Protein AF-A0A090WG73-F1 (afdb_monomer_lite)

Sequence (107 aa):
MEYAVQLFKNEKCTFYVLNTYEPVALYTSTTYGNDPGLDLEIGELFKKKSKKQVQKVIDEVSSKYEDEHHHYKGISTFNMLSIEVNQLVKDYDIELIIMGDKWSYWS

Radius of gyration: 16.88 Å; chains: 1; bounding box: 37×37×47 Å

Structure (mmCIF, N/CA/C/O backbone):
data_AF-A0A090WG73-F1
#
_entry.id   AF-A0A090WG73-F1
#
loop_
_atom_site.group_PDB
_atom_site.id
_atom_site.type_symbol
_atom_site.label_atom_id
_atom_site.label_alt_id
_atom_site.label_comp_id
_atom_site.label_asym_id
_atom_site.label_entity_id
_atom_site.label_seq_id
_atom_site.pdbx_PDB_ins_code
_atom_site.Cartn_x
_atom_site.Cartn_y
_atom_site.Cartn_z
_atom_site.occupancy
_atom_site.B_iso_or_equiv
_atom_site.auth_seq_id
_atom_site.auth_comp_id
_atom_site.auth_asym_id
_atom_site.auth_atom_id
_atom_site.pdbx_PDB_model_num
ATOM 1 N N . MET A 1 1 ? -9.053 7.236 -0.363 1.00 83.94 1 MET A N 1
ATOM 2 C CA . MET A 1 1 ? -8.661 6.275 0.688 1.00 83.94 1 MET A CA 1
ATOM 3 C C . MET A 1 1 ? -9.317 6.584 2.026 1.00 83.94 1 MET A C 1
ATOM 5 O O . MET A 1 1 ? -9.878 5.668 2.601 1.00 83.94 1 MET A O 1
ATOM 9 N N . GLU A 1 2 ? -9.351 7.843 2.479 1.00 90.31 2 GLU A N 1
ATOM 10 C CA . GLU A 1 2 ? -10.028 8.218 3.740 1.00 90.31 2 GLU A CA 1
ATOM 11 C C . GLU A 1 2 ? -11.468 7.692 3.861 1.00 90.31 2 GLU A C 1
ATOM 13 O O . GLU A 1 2 ? -11.851 7.195 4.913 1.00 90.31 2 GLU A O 1
ATOM 18 N N . TYR A 1 3 ? -12.245 7.750 2.772 1.00 89.94 3 TYR A N 1
ATOM 19 C CA . TYR A 1 3 ? -13.598 7.187 2.726 1.00 89.94 3 TYR A CA 1
ATOM 20 C C . TYR A 1 3 ? -13.629 5.692 3.078 1.00 89.94 3 TYR A C 1
ATOM 22 O O . TYR A 1 3 ? -14.430 5.276 3.905 1.00 89.94 3 TYR A O 1
ATOM 30 N N . ALA A 1 4 ? -12.730 4.901 2.484 1.00 89.94 4 ALA A N 1
ATOM 31 C CA . ALA A 1 4 ? -12.647 3.462 2.711 1.00 89.94 4 ALA A CA 1
ATOM 32 C C . ALA A 1 4 ? -12.310 3.146 4.173 1.00 89.94 4 ALA A C 1
ATOM 34 O O . ALA A 1 4 ? -12.980 2.343 4.807 1.00 89.94 4 ALA A O 1
ATOM 35 N N . VAL A 1 5 ? -11.311 3.834 4.727 1.00 91.38 5 VAL A N 1
ATOM 36 C CA . VAL A 1 5 ? -10.885 3.637 6.118 1.00 91.38 5 VAL A CA 1
ATOM 37 C C . VAL A 1 5 ? -12.005 3.974 7.098 1.00 91.38 5 VAL A C 1
ATOM 39 O O . VAL A 1 5 ? -12.275 3.208 8.014 1.00 91.38 5 VAL A O 1
ATOM 42 N N . GLN A 1 6 ? -12.733 5.068 6.873 1.00 90.44 6 GLN A N 1
ATOM 43 C CA . GLN A 1 6 ? -13.872 5.415 7.726 1.00 90.44 6 GLN A CA 1
ATOM 44 C C . GLN A 1 6 ? -15.051 4.449 7.583 1.00 90.44 6 GLN A C 1
ATOM 46 O O . GLN A 1 6 ? -15.738 4.188 8.572 1.00 90.44 6 GLN A O 1
ATOM 51 N N . LEU A 1 7 ? -15.289 3.927 6.375 1.00 91.44 7 LEU A N 1
ATOM 52 C CA . LEU A 1 7 ? -16.349 2.954 6.117 1.00 91.44 7 LEU A CA 1
ATOM 53 C C . LEU A 1 7 ? -16.122 1.658 6.911 1.00 91.44 7 LEU A C 1
ATOM 55 O O . LEU A 1 7 ? -17.078 1.111 7.450 1.00 91.44 7 LEU A O 1
ATOM 59 N N . PHE A 1 8 ? -14.863 1.235 7.051 1.00 91.00 8 PHE A N 1
ATOM 60 C CA . PHE A 1 8 ? -14.465 -0.012 7.714 1.00 91.00 8 PHE A CA 1
ATOM 61 C C . PHE A 1 8 ? -13.819 0.181 9.097 1.00 91.00 8 PHE A C 1
ATOM 63 O O . PHE A 1 8 ? -13.165 -0.724 9.601 1.00 91.00 8 PHE A O 1
ATOM 70 N N . LYS A 1 9 ? -14.005 1.332 9.751 1.00 88.19 9 LYS A N 1
ATOM 71 C CA . LYS A 1 9 ? -13.355 1.736 11.025 1.00 88.19 9 LYS A CA 1
ATOM 72 C C . LYS A 1 9 ? -13.474 0.792 12.238 1.00 88.19 9 LYS A C 1
ATOM 74 O O . LYS A 1 9 ? -12.971 1.111 13.301 1.00 88.19 9 LYS A O 1
ATOM 79 N N . ASN A 1 10 ? -14.264 -0.272 12.145 1.00 87.44 10 ASN A N 1
ATOM 80 C CA . ASN A 1 10 ? -14.472 -1.249 13.219 1.00 87.44 10 ASN A CA 1
ATOM 81 C C . ASN A 1 10 ? -14.285 -2.688 12.706 1.00 87.44 10 ASN A C 1
ATOM 83 O O . ASN A 1 10 ? -14.669 -3.645 13.378 1.00 87.44 10 ASN A O 1
ATOM 87 N N . GLU A 1 11 ? -13.756 -2.844 11.494 1.00 90.88 11 GLU A N 1
ATOM 88 C CA . GLU A 1 11 ? -13.571 -4.125 10.828 1.00 90.88 11 GLU A CA 1
ATOM 89 C C . GLU A 1 11 ? -12.084 -4.382 10.599 1.00 90.88 11 GLU A C 1
ATOM 91 O O . GLU A 1 11 ? -11.304 -3.470 10.319 1.00 90.88 11 GLU A O 1
ATOM 96 N N . LYS A 1 12 ? -11.678 -5.649 10.733 1.00 92.38 12 LYS A N 1
ATOM 97 C CA . LYS A 1 12 ? -10.307 -6.064 10.434 1.00 92.38 12 LYS A CA 1
ATOM 98 C C . LYS A 1 12 ? -10.111 -6.060 8.929 1.00 92.38 12 LYS A C 1
ATOM 100 O O . LYS A 1 12 ? -10.629 -6.937 8.244 1.00 92.38 12 LYS A O 1
ATOM 105 N N . CYS A 1 13 ? -9.334 -5.105 8.433 1.00 92.00 13 CYS A N 1
ATOM 106 C CA . CYS A 1 13 ? -9.175 -4.886 7.003 1.00 92.00 13 CYS A CA 1
ATOM 107 C C . CYS A 1 13 ? -7.707 -4.696 6.631 1.00 92.00 13 CYS A C 1
ATOM 109 O O . CYS A 1 13 ? -6.958 -3.972 7.287 1.00 92.00 13 CYS A O 1
ATOM 111 N N . THR A 1 14 ? -7.301 -5.322 5.526 1.00 94.31 14 THR A N 1
ATOM 112 C CA . THR A 1 14 ? -6.020 -5.021 4.880 1.00 94.31 14 THR A CA 1
ATOM 113 C C . THR A 1 14 ? -6.278 -4.201 3.624 1.00 94.31 14 THR A C 1
ATOM 115 O O . THR A 1 14 ? -6.811 -4.705 2.641 1.00 94.31 14 THR A O 1
ATOM 118 N N . PHE A 1 15 ? -5.873 -2.937 3.641 1.00 94.06 15 PHE A N 1
ATOM 119 C CA . PHE A 1 15 ? -5.966 -2.043 2.498 1.00 94.06 15 PHE A CA 1
ATOM 120 C C . PHE A 1 15 ? -4.730 -2.181 1.611 1.00 94.06 15 PHE A C 1
ATOM 122 O O . PHE A 1 15 ? -3.613 -1.821 1.997 1.00 94.06 15 PHE A O 1
ATOM 129 N N . TYR A 1 16 ? -4.947 -2.661 0.391 1.00 94.31 16 TYR A N 1
ATOM 130 C CA . TYR A 1 16 ? -3.933 -2.698 -0.653 1.00 94.31 16 TYR A CA 1
ATOM 131 C C . TYR A 1 16 ? -4.010 -1.419 -1.491 1.00 94.31 16 TYR A C 1
ATOM 133 O O . TYR A 1 16 ? -5.005 -1.155 -2.164 1.00 94.31 16 TYR A O 1
ATOM 141 N N . VAL A 1 17 ? -2.956 -0.606 -1.444 1.00 93.44 17 VAL A N 1
ATOM 142 C CA . VAL A 1 17 ? -2.850 0.641 -2.208 1.00 93.44 17 VAL A CA 1
ATOM 143 C C . VAL A 1 17 ? -2.029 0.373 -3.458 1.00 93.44 17 VAL A C 1
ATOM 145 O O . VAL A 1 17 ? -0.806 0.253 -3.391 1.00 93.44 17 VAL A O 1
ATOM 148 N N . LEU A 1 18 ? -2.709 0.274 -4.597 1.00 91.38 18 LEU A N 1
ATOM 149 C CA . LEU A 1 18 ? -2.092 0.013 -5.893 1.00 91.38 18 LEU A CA 1
ATOM 150 C C . LEU A 1 18 ? -1.819 1.311 -6.658 1.00 91.38 18 LEU A C 1
ATOM 152 O O . LEU A 1 18 ? -2.704 2.150 -6.807 1.00 91.38 18 LEU A O 1
ATOM 156 N N . ASN A 1 19 ? -0.619 1.422 -7.226 1.00 90.31 19 ASN A N 1
ATOM 157 C CA . ASN A 1 19 ? -0.326 2.360 -8.304 1.00 90.31 19 ASN A CA 1
ATOM 158 C C . ASN A 1 19 ? 0.369 1.640 -9.465 1.00 90.31 19 ASN A C 1
ATOM 160 O O . ASN A 1 19 ? 1.464 1.099 -9.302 1.00 90.31 19 ASN A O 1
ATOM 164 N N . THR A 1 20 ? -0.249 1.670 -10.642 1.00 85.31 20 THR A N 1
ATOM 165 C CA . THR A 1 20 ? 0.356 1.185 -11.884 1.00 85.31 20 THR A CA 1
ATOM 166 C C . THR A 1 20 ? 1.001 2.341 -12.635 1.00 85.31 20 THR A C 1
ATOM 168 O O . THR A 1 20 ? 0.386 3.397 -12.782 1.00 85.31 20 THR A O 1
ATOM 171 N N . TYR A 1 21 ? 2.227 2.165 -13.121 1.00 78.62 21 TYR A N 1
ATOM 172 C CA . TYR A 1 21 ? 2.905 3.168 -13.939 1.00 78.62 21 TYR A CA 1
ATOM 173 C C . TYR A 1 21 ? 3.332 2.576 -15.280 1.00 78.62 21 TYR A C 1
ATOM 175 O O . TYR A 1 21 ? 4.007 1.554 -15.354 1.00 78.62 21 TYR A O 1
ATOM 183 N N . GLU A 1 22 ? 2.965 3.278 -16.343 1.00 68.62 22 GLU A N 1
ATOM 184 C CA . GLU A 1 22 ? 3.405 3.018 -17.704 1.00 68.62 22 GLU A CA 1
ATOM 185 C C . GLU A 1 22 ? 4.353 4.164 -18.099 1.00 68.62 22 GLU A C 1
ATOM 187 O O . GLU A 1 22 ? 3.906 5.303 -18.259 1.00 68.62 22 GLU A O 1
ATOM 192 N N . PRO A 1 23 ? 5.677 3.952 -18.168 1.00 59.59 23 PRO A N 1
ATOM 193 C CA . PRO A 1 23 ? 6.604 4.983 -18.597 1.00 59.59 23 PRO A CA 1
ATOM 194 C C . PRO A 1 23 ? 6.408 5.223 -20.088 1.00 59.59 23 PRO A C 1
ATOM 196 O O . PRO A 1 23 ? 6.925 4.509 -20.945 1.00 59.59 23 PRO A O 1
ATOM 199 N N . VAL A 1 24 ? 5.688 6.306 -20.372 1.00 54.19 24 VAL A N 1
ATOM 200 C CA . VAL A 1 24 ? 5.364 6.742 -21.731 1.00 54.19 24 VAL A CA 1
ATOM 201 C C . VAL A 1 24 ? 6.600 6.976 -22.611 1.00 54.19 24 VAL A C 1
ATOM 203 O O . VAL A 1 24 ? 6.533 6.895 -23.834 1.00 54.19 24 VAL A O 1
ATOM 206 N N . ALA A 1 25 ? 7.755 7.191 -21.981 1.00 51.28 25 ALA A N 1
ATOM 207 C CA . ALA A 1 25 ? 9.023 7.458 -22.643 1.00 51.28 25 ALA A CA 1
ATOM 208 C C . ALA A 1 25 ? 9.580 6.280 -23.465 1.00 51.28 25 ALA A C 1
ATOM 210 O O . ALA A 1 25 ? 10.308 6.525 -24.420 1.00 51.28 25 ALA A O 1
ATOM 211 N N . LEU A 1 26 ? 9.220 5.025 -23.159 1.00 50.72 26 LEU A N 1
ATOM 212 C CA . LEU A 1 26 ? 9.754 3.862 -23.889 1.00 50.72 26 LEU A CA 1
ATOM 213 C C . LEU A 1 26 ? 9.148 3.697 -25.292 1.00 50.72 26 LEU A C 1
ATOM 215 O O . LEU A 1 26 ? 9.723 3.018 -26.138 1.00 50.72 26 LEU A O 1
ATOM 219 N N . TYR A 1 27 ? 7.991 4.306 -25.564 1.00 51.16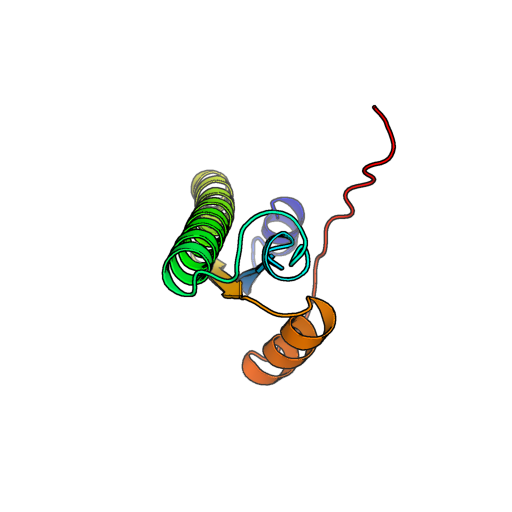 27 TYR A N 1
ATOM 220 C CA . TYR A 1 27 ? 7.329 4.198 -26.871 1.00 51.16 27 TYR A CA 1
ATOM 221 C C . TYR A 1 27 ? 7.722 5.339 -27.814 1.00 51.16 27 TYR A C 1
ATOM 223 O O . TYR A 1 27 ? 7.558 5.220 -29.029 1.00 51.16 27 TYR A O 1
ATOM 231 N N . THR A 1 28 ? 8.272 6.438 -27.286 1.00 48.75 28 THR A N 1
ATOM 232 C CA . THR A 1 28 ? 8.780 7.561 -28.083 1.00 48.75 28 THR A CA 1
ATOM 233 C C . THR A 1 28 ? 10.204 7.275 -28.552 1.00 48.75 28 THR A C 1
ATOM 235 O O . THR A 1 28 ? 11.149 7.981 -28.216 1.00 48.75 28 THR A O 1
ATOM 238 N N . SER A 1 29 ? 10.348 6.238 -29.370 1.00 48.62 29 SER A N 1
ATOM 239 C CA . SER A 1 29 ? 11.578 5.831 -30.070 1.00 48.62 29 SER A CA 1
ATOM 240 C C . SER A 1 29 ? 12.081 6.851 -31.111 1.00 48.62 29 SER A C 1
ATOM 242 O O . SER A 1 29 ? 12.885 6.520 -31.978 1.00 48.62 29 SER A O 1
ATOM 244 N N . THR A 1 30 ? 11.612 8.101 -31.076 1.00 49.88 30 THR A N 1
ATOM 245 C CA . THR A 1 30 ? 11.758 9.038 -32.198 1.00 49.88 30 THR A CA 1
ATOM 246 C C . THR A 1 30 ? 12.677 10.230 -31.946 1.00 49.88 30 THR A C 1
ATOM 248 O O . THR A 1 30 ? 12.798 11.055 -32.847 1.00 49.88 30 THR A O 1
ATOM 251 N N . THR A 1 31 ? 13.350 10.358 -30.794 1.00 51.78 31 THR A N 1
ATOM 252 C CA . THR A 1 31 ? 14.179 11.568 -30.567 1.00 51.78 31 THR A CA 1
ATOM 253 C C . THR A 1 31 ? 15.517 11.361 -29.869 1.00 51.78 31 THR A C 1
ATOM 255 O O . THR A 1 31 ? 16.438 12.134 -30.117 1.00 51.78 31 THR A O 1
ATOM 258 N N . TYR A 1 32 ? 15.678 10.317 -29.062 1.00 51.09 32 TYR A N 1
ATOM 259 C CA . TYR A 1 32 ? 16.965 9.951 -28.475 1.00 51.09 32 TYR A CA 1
ATOM 260 C C . TYR A 1 32 ? 17.180 8.475 -28.774 1.00 51.09 32 TYR A C 1
ATOM 262 O O . TYR A 1 32 ? 16.297 7.667 -28.505 1.00 51.09 32 TYR A O 1
ATOM 270 N N . GLY A 1 33 ? 18.286 8.149 -29.445 1.00 52.53 33 GLY A N 1
ATOM 271 C CA . GLY A 1 33 ? 18.590 6.778 -29.848 1.00 52.53 33 GLY A CA 1
ATOM 272 C C . GLY A 1 33 ? 18.447 5.817 -28.670 1.00 52.53 33 GLY A C 1
ATOM 273 O O . GLY A 1 33 ? 18.739 6.205 -27.545 1.00 52.53 33 GLY A O 1
ATOM 274 N N . ASN A 1 34 ? 17.978 4.600 -28.954 1.00 59.19 34 ASN A N 1
ATOM 275 C CA . ASN A 1 34 ? 17.805 3.512 -27.992 1.00 59.19 34 ASN A CA 1
ATOM 276 C C . ASN A 1 34 ? 19.081 3.329 -27.149 1.00 59.19 34 ASN A C 1
ATOM 278 O O . ASN A 1 34 ? 19.989 2.604 -27.561 1.00 59.19 34 ASN A O 1
ATOM 282 N N . ASP A 1 35 ? 19.159 3.999 -26.000 1.00 66.69 35 ASP A N 1
ATOM 283 C CA . ASP A 1 35 ? 20.174 3.788 -24.976 1.00 66.69 35 ASP A CA 1
ATOM 284 C C . ASP A 1 35 ? 19.519 2.963 -23.863 1.00 66.69 35 ASP A C 1
ATOM 286 O O . ASP A 1 35 ? 18.764 3.506 -23.048 1.00 66.69 35 ASP A O 1
ATOM 290 N N . PRO A 1 36 ? 19.806 1.651 -23.803 1.00 66.31 36 PRO A N 1
ATOM 291 C CA . PRO A 1 36 ? 19.241 0.773 -22.789 1.00 66.31 36 PRO A CA 1
ATOM 292 C C . PRO A 1 36 ? 19.543 1.239 -21.358 1.00 66.31 36 PRO A C 1
ATOM 294 O O . PRO A 1 36 ? 18.786 0.923 -20.444 1.00 66.31 36 PRO A O 1
ATOM 297 N N . GLY A 1 37 ? 20.642 1.971 -21.137 1.00 71.38 37 GLY A N 1
ATOM 298 C CA . GLY A 1 37 ? 21.000 2.510 -19.827 1.00 71.38 37 GLY A CA 1
ATOM 299 C C . GLY A 1 37 ? 20.060 3.628 -19.377 1.00 71.38 37 GLY A C 1
ATOM 300 O O . GLY A 1 37 ? 19.604 3.621 -18.233 1.00 71.38 37 GLY A O 1
ATOM 301 N N . LEU A 1 38 ? 19.718 4.542 -20.289 1.00 71.75 38 LEU A N 1
ATOM 302 C CA . LEU A 1 38 ? 18.794 5.647 -20.023 1.00 71.75 38 LEU A CA 1
ATOM 303 C C . LEU A 1 38 ? 17.370 5.134 -19.762 1.00 71.75 38 LEU A C 1
ATOM 305 O O . LEU A 1 38 ? 16.703 5.583 -18.831 1.00 71.75 38 LEU A O 1
ATOM 309 N N . ASP A 1 39 ? 16.930 4.145 -20.538 1.00 69.19 39 ASP A N 1
ATOM 310 C CA . ASP A 1 39 ? 15.625 3.498 -20.382 1.00 69.19 39 ASP A CA 1
ATOM 311 C C . ASP A 1 39 ? 15.469 2.824 -19.007 1.00 69.19 39 ASP A C 1
ATOM 313 O O . ASP A 1 39 ? 14.433 2.961 -18.343 1.00 69.19 39 ASP A O 1
ATOM 317 N N . LEU A 1 40 ? 16.521 2.142 -18.540 1.00 75.75 40 LEU A N 1
ATOM 318 C CA . LEU A 1 40 ? 16.567 1.539 -17.205 1.00 75.75 40 LEU A CA 1
ATOM 319 C C . LEU A 1 40 ? 16.516 2.598 -16.095 1.00 75.75 40 LEU A C 1
ATOM 321 O O . LEU A 1 40 ? 15.772 2.435 -15.124 1.00 75.75 40 LEU A O 1
ATOM 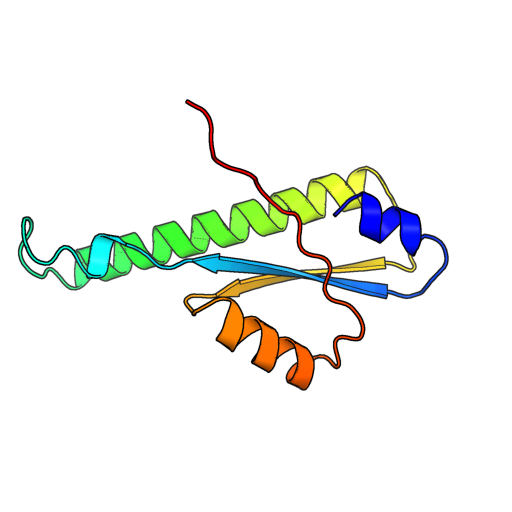325 N N . GLU A 1 41 ? 17.271 3.690 -16.234 1.00 79.12 41 GLU A N 1
ATOM 326 C CA . GLU A 1 41 ? 17.289 4.781 -15.254 1.00 79.12 41 GLU A CA 1
ATOM 327 C C . GLU A 1 41 ? 15.917 5.464 -15.141 1.00 79.12 41 GLU A C 1
ATOM 329 O O . GLU A 1 41 ? 15.405 5.679 -14.036 1.00 79.12 41 GLU A O 1
ATOM 334 N N . ILE A 1 42 ? 15.279 5.740 -16.281 1.00 79.06 42 ILE A N 1
ATOM 335 C CA . ILE A 1 42 ? 13.932 6.310 -16.343 1.00 79.06 42 ILE A CA 1
ATOM 336 C C . ILE A 1 42 ? 12.923 5.359 -15.682 1.00 79.06 42 ILE A C 1
ATOM 338 O O . ILE A 1 42 ? 12.116 5.794 -14.853 1.00 79.06 42 ILE A O 1
ATOM 342 N N . GLY A 1 43 ? 12.981 4.061 -15.990 1.00 79.06 43 GLY A N 1
ATOM 343 C CA . GLY A 1 43 ? 12.116 3.049 -15.381 1.00 79.06 43 GLY A CA 1
ATOM 344 C C . GLY A 1 43 ? 12.227 3.005 -13.851 1.00 79.06 43 GLY A C 1
ATOM 345 O O . GLY A 1 43 ? 11.210 3.030 -13.148 1.00 79.06 43 GLY A O 1
ATOM 346 N N . GLU A 1 44 ? 13.450 3.011 -13.315 1.00 83.12 44 GLU A N 1
ATOM 347 C CA . GLU A 1 44 ? 13.69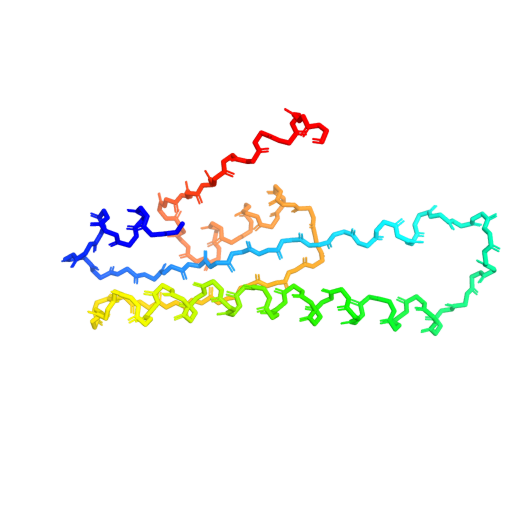3 3.037 -11.867 1.00 83.12 44 GLU A CA 1
ATOM 348 C C . GLU A 1 44 ? 13.238 4.355 -11.217 1.00 83.12 44 GLU A C 1
ATOM 350 O O . GLU A 1 44 ? 12.682 4.347 -10.111 1.00 83.12 44 GLU A O 1
ATOM 355 N N . LEU A 1 45 ? 13.373 5.491 -11.910 1.00 85.81 45 LEU A N 1
ATOM 356 C CA . LEU A 1 45 ? 12.855 6.776 -11.440 1.00 85.81 45 LEU A CA 1
ATOM 357 C C . LEU A 1 45 ? 11.327 6.751 -11.288 1.00 85.81 45 LEU A C 1
ATOM 359 O O . LEU A 1 45 ? 10.804 7.150 -10.239 1.00 85.81 45 LEU A O 1
ATOM 363 N N . PHE A 1 46 ? 10.601 6.260 -12.299 1.00 84.81 46 PHE A N 1
ATOM 364 C CA . PHE A 1 46 ? 9.140 6.140 -12.245 1.00 84.81 46 PHE A CA 1
ATOM 365 C C . PHE A 1 46 ? 8.689 5.185 -11.139 1.00 84.81 46 PHE A C 1
ATOM 367 O O . PHE A 1 46 ? 7.803 5.528 -10.352 1.00 84.81 46 PHE A O 1
ATOM 374 N N . LYS A 1 47 ? 9.360 4.041 -10.998 1.00 86.75 47 LYS A N 1
ATOM 375 C CA . LYS A 1 47 ? 9.126 3.079 -9.916 1.00 86.75 47 LYS A CA 1
ATOM 376 C C . LYS A 1 47 ? 9.318 3.700 -8.536 1.00 86.75 47 LYS A C 1
ATOM 378 O O . LYS A 1 47 ? 8.461 3.555 -7.663 1.00 86.75 47 LYS A O 1
ATOM 383 N N . LYS A 1 48 ? 10.414 4.435 -8.326 1.00 89.19 48 LYS A N 1
ATOM 384 C CA . LYS A 1 48 ? 10.696 5.126 -7.059 1.00 89.19 48 LYS A CA 1
ATOM 385 C C . LYS A 1 48 ? 9.648 6.195 -6.760 1.00 89.19 48 LYS A C 1
ATOM 387 O O . LYS A 1 48 ? 9.189 6.303 -5.622 1.00 89.19 48 LYS A O 1
ATOM 392 N N . LYS A 1 49 ? 9.240 6.961 -7.775 1.00 88.56 49 LYS A N 1
ATOM 393 C CA . LYS A 1 49 ? 8.183 7.972 -7.656 1.00 88.56 49 LYS A CA 1
ATOM 394 C C . LYS A 1 49 ? 6.844 7.333 -7.282 1.00 88.56 49 LYS A C 1
ATOM 396 O O . LYS A 1 49 ? 6.206 7.813 -6.350 1.00 88.56 49 LYS A O 1
ATOM 401 N N . SER A 1 50 ? 6.474 6.236 -7.943 1.00 89.50 50 SER A N 1
ATOM 402 C CA . SER A 1 50 ? 5.271 5.452 -7.644 1.00 89.50 50 SER A CA 1
ATOM 403 C C . SER A 1 50 ? 5.263 4.977 -6.193 1.00 89.50 50 SER A C 1
ATOM 405 O O . SER A 1 50 ? 4.346 5.302 -5.443 1.00 89.50 50 SER A O 1
ATOM 407 N N . LYS A 1 51 ? 6.331 4.295 -5.758 1.00 92.31 51 LYS A N 1
ATOM 408 C CA . LYS A 1 51 ? 6.450 3.803 -4.377 1.00 92.31 51 LYS A CA 1
ATOM 409 C C . LYS A 1 51 ? 6.336 4.928 -3.356 1.00 92.31 51 LYS A C 1
ATOM 411 O O . LYS A 1 51 ? 5.639 4.784 -2.359 1.00 92.31 51 LYS A O 1
ATOM 416 N N . LYS A 1 52 ? 6.980 6.069 -3.621 1.00 92.81 52 LYS A N 1
ATOM 417 C CA . LYS A 1 52 ? 6.909 7.241 -2.743 1.00 92.81 52 LYS A CA 1
ATOM 418 C C . LYS A 1 52 ? 5.490 7.808 -2.648 1.00 92.81 52 LYS A C 1
ATOM 420 O O . LYS A 1 52 ? 5.086 8.218 -1.568 1.00 92.81 52 LYS A O 1
ATOM 425 N N . GLN A 1 53 ? 4.746 7.854 -3.753 1.00 90.88 53 GLN A N 1
ATOM 426 C CA . GLN A 1 53 ? 3.359 8.331 -3.755 1.00 90.88 53 GLN A CA 1
ATOM 427 C C . GLN A 1 53 ? 2.435 7.384 -2.992 1.00 90.88 53 GLN A C 1
ATOM 429 O O . GLN A 1 53 ? 1.661 7.845 -2.161 1.00 90.88 53 GLN A O 1
ATOM 434 N N . VAL A 1 54 ? 2.562 6.077 -3.226 1.00 93.00 54 VAL A N 1
ATOM 435 C CA . VAL A 1 54 ? 1.800 5.052 -2.502 1.00 93.00 54 VAL A CA 1
ATOM 436 C C . VAL A 1 54 ? 2.079 5.128 -1.004 1.00 93.00 54 VAL A C 1
ATOM 438 O O . VAL A 1 54 ? 1.141 5.199 -0.215 1.00 93.00 54 VAL A O 1
ATOM 441 N N . GLN A 1 55 ? 3.356 5.189 -0.614 1.00 94.38 55 GLN A N 1
ATOM 442 C CA . GLN A 1 55 ? 3.731 5.287 0.794 1.00 94.38 55 GLN A CA 1
ATOM 443 C C . GLN A 1 55 ? 3.194 6.568 1.429 1.00 94.38 55 GLN A C 1
ATOM 445 O O . GLN A 1 55 ? 2.617 6.513 2.502 1.00 94.38 55 GLN A O 1
ATOM 450 N N . LYS A 1 56 ? 3.295 7.705 0.732 1.00 93.94 56 LYS A N 1
ATOM 451 C CA . LYS A 1 56 ? 2.753 8.976 1.218 1.00 93.94 56 LYS A CA 1
ATOM 452 C C . LYS A 1 56 ? 1.250 8.887 1.510 1.00 93.94 56 LYS A C 1
ATOM 454 O O . LYS A 1 56 ? 0.816 9.382 2.540 1.00 93.94 56 LYS A O 1
ATOM 459 N N . VAL A 1 57 ? 0.469 8.257 0.628 1.00 92.00 57 VAL A N 1
ATOM 460 C CA . VAL A 1 57 ? -0.977 8.067 0.844 1.00 92.00 57 VAL A CA 1
ATOM 461 C C . VAL A 1 57 ? -1.241 7.183 2.063 1.00 92.00 57 VAL A C 1
ATOM 463 O O . VAL A 1 57 ? -2.141 7.482 2.844 1.00 92.00 57 VAL A O 1
ATOM 466 N N . ILE A 1 58 ? -0.458 6.115 2.238 1.00 94.00 58 ILE A N 1
ATOM 467 C CA . ILE A 1 58 ? -0.554 5.247 3.416 1.00 94.00 58 ILE A CA 1
ATOM 468 C C . ILE A 1 58 ? -0.243 6.044 4.686 1.00 94.00 58 ILE A C 1
ATOM 470 O O . ILE A 1 58 ? -1.064 6.039 5.596 1.00 94.00 58 ILE A O 1
ATOM 474 N N . ASP A 1 59 ? 0.874 6.773 4.716 1.00 93.88 59 ASP A N 1
ATOM 475 C CA . ASP A 1 59 ? 1.328 7.540 5.883 1.00 93.88 59 ASP A CA 1
ATOM 476 C C . ASP A 1 59 ? 0.319 8.633 6.282 1.00 93.88 59 ASP A C 1
ATOM 478 O O . ASP A 1 59 ? 0.025 8.829 7.463 1.00 93.88 59 ASP A O 1
ATOM 482 N N . GLU A 1 60 ? -0.240 9.349 5.301 1.00 92.88 60 GLU A N 1
ATOM 483 C CA . GLU A 1 60 ? -1.265 10.379 5.526 1.00 92.88 60 GLU A CA 1
ATOM 484 C C . GLU A 1 60 ? -2.526 9.793 6.167 1.00 92.88 60 GLU A C 1
ATOM 486 O O . GLU A 1 60 ? -3.104 10.388 7.076 1.00 92.88 60 GLU A O 1
ATOM 491 N N . VAL A 1 61 ? -2.955 8.616 5.716 1.00 91.38 61 VAL A N 1
ATOM 492 C CA . VAL A 1 61 ? -4.174 7.983 6.219 1.00 91.38 61 VAL A CA 1
ATOM 493 C C . VAL A 1 61 ? -3.926 7.323 7.570 1.00 91.38 61 VAL A C 1
ATOM 495 O O . VAL A 1 61 ? -4.727 7.516 8.480 1.00 91.38 61 VAL A O 1
ATOM 498 N N . SER A 1 62 ? -2.810 6.611 7.737 1.00 90.19 62 SER A N 1
ATOM 499 C CA . SER A 1 62 ? -2.476 5.938 8.994 1.00 90.19 62 SER A CA 1
ATOM 500 C C . SER A 1 62 ? -2.216 6.925 10.130 1.00 90.19 62 SER A C 1
ATOM 502 O O . SER A 1 62 ? -2.539 6.632 11.272 1.00 90.19 62 SER A O 1
ATOM 504 N N . SER A 1 63 ? -1.655 8.104 9.833 1.00 91.56 63 SER A N 1
ATOM 505 C CA . SER A 1 63 ? -1.461 9.155 10.843 1.00 91.56 63 SER A CA 1
ATOM 506 C C . SER A 1 63 ? -2.757 9.872 11.226 1.00 91.56 63 SER A C 1
ATOM 508 O O . SER A 1 63 ? -2.868 10.383 12.338 1.00 91.56 63 SER A O 1
ATOM 510 N N . LYS A 1 64 ? -3.742 9.923 10.322 1.00 91.38 64 LYS A N 1
ATOM 511 C CA . LYS A 1 64 ? -5.037 10.574 10.562 1.00 91.38 64 LYS A CA 1
ATOM 512 C C . LYS A 1 64 ? -6.064 9.644 11.213 1.00 91.38 64 LYS A C 1
ATOM 514 O O . LYS A 1 64 ? -6.927 10.119 11.949 1.00 91.38 64 LYS A O 1
ATOM 519 N N . TYR A 1 65 ? -5.985 8.347 10.929 1.00 87.38 65 TYR A N 1
ATOM 520 C CA . TYR A 1 65 ? -6.920 7.322 11.385 1.00 87.38 65 TYR A CA 1
ATOM 521 C C . TYR A 1 65 ? -6.139 6.150 11.983 1.00 87.38 65 TYR A C 1
ATOM 523 O O . TYR A 1 65 ? -5.912 5.134 11.326 1.00 87.38 65 TYR A O 1
ATOM 531 N N . GLU A 1 66 ? -5.689 6.324 13.223 1.00 81.62 66 GLU A N 1
ATOM 532 C CA . GLU A 1 66 ? -4.991 5.274 13.960 1.00 81.62 66 GLU A CA 1
ATOM 533 C C . GLU A 1 66 ? -5.997 4.188 14.374 1.00 81.62 66 GLU A C 1
ATOM 535 O O . GLU A 1 66 ? -6.912 4.441 15.159 1.00 81.62 66 GLU A O 1
ATOM 540 N N . ASP A 1 67 ? -5.856 2.996 13.792 1.00 83.31 67 ASP A N 1
ATOM 541 C CA . ASP A 1 67 ? -6.728 1.846 14.032 1.00 83.31 67 ASP A CA 1
ATOM 542 C C . ASP A 1 67 ? -5.910 0.548 13.975 1.00 83.31 67 ASP A C 1
ATOM 544 O O . ASP A 1 67 ? -5.292 0.226 12.958 1.00 83.31 67 ASP A O 1
ATOM 548 N N . GLU A 1 68 ? -5.909 -0.214 15.071 1.00 86.75 68 GLU A N 1
ATOM 549 C CA . GLU A 1 68 ? -5.198 -1.494 15.179 1.00 86.75 68 GLU A CA 1
ATOM 550 C C . GLU A 1 68 ? -5.803 -2.593 14.291 1.00 86.75 68 GLU A C 1
ATOM 552 O O . GLU A 1 68 ? -5.138 -3.586 13.988 1.00 86.75 68 GLU A O 1
ATOM 557 N N . HIS A 1 69 ? -7.056 -2.431 13.854 1.00 89.81 69 HIS A N 1
ATOM 558 C CA . HIS A 1 69 ? -7.728 -3.372 12.961 1.00 89.81 69 HIS A CA 1
ATOM 559 C C . HIS A 1 69 ? -7.299 -3.197 11.501 1.00 89.81 69 HIS A C 1
ATOM 561 O O . HIS A 1 69 ? -7.563 -4.079 10.677 1.00 89.81 69 HIS A O 1
ATOM 567 N N . HIS A 1 70 ? -6.659 -2.074 11.160 1.00 92.94 70 HIS A N 1
ATOM 568 C CA . HIS A 1 70 ? -6.311 -1.731 9.787 1.00 92.94 70 HIS A CA 1
ATOM 569 C C . HIS A 1 70 ? -4.835 -1.960 9.499 1.00 92.94 70 HIS A C 1
ATOM 571 O O . HIS A 1 70 ? -3.934 -1.467 10.176 1.00 92.94 70 HIS A O 1
ATOM 577 N N . HIS A 1 71 ? -4.579 -2.684 8.417 1.00 93.69 71 HIS A N 1
ATOM 578 C CA . HIS A 1 71 ? -3.240 -2.887 7.888 1.00 93.69 71 HIS A CA 1
ATOM 579 C C . HIS A 1 71 ? -3.145 -2.326 6.478 1.00 93.69 71 HIS A C 1
ATOM 581 O O . HIS A 1 71 ? -4.066 -2.463 5.677 1.00 93.69 71 HIS A O 1
ATOM 587 N N . TYR A 1 72 ? -2.009 -1.720 6.154 1.00 93.81 72 TYR A N 1
ATOM 588 C CA . TYR A 1 72 ? -1.801 -1.056 4.874 1.00 93.81 72 TYR A CA 1
ATOM 589 C C . TYR A 1 72 ? -0.642 -1.703 4.123 1.00 93.81 72 TYR A C 1
ATOM 591 O O . TYR A 1 72 ? 0.432 -1.919 4.685 1.00 93.81 72 TYR A O 1
ATOM 599 N N . LYS A 1 73 ? -0.848 -2.005 2.839 1.00 93.88 73 LYS A N 1
ATOM 600 C CA . LYS A 1 73 ? 0.180 -2.565 1.954 1.00 93.88 73 LYS A CA 1
ATOM 601 C C . LYS A 1 73 ? 0.252 -1.771 0.660 1.00 93.88 73 LYS A C 1
ATOM 603 O O . LYS A 1 73 ? -0.732 -1.660 -0.065 1.00 93.88 73 LYS A O 1
ATOM 608 N N . GLY A 1 74 ? 1.429 -1.236 0.362 1.00 92.31 74 GLY A N 1
ATOM 609 C CA . GLY A 1 74 ? 1.681 -0.513 -0.878 1.00 92.31 74 GLY A CA 1
ATOM 610 C C . GLY A 1 74 ? 2.149 -1.433 -2.000 1.00 92.31 74 GLY A C 1
ATOM 611 O O . GLY A 1 74 ? 3.092 -2.202 -1.819 1.00 92.31 74 GLY A O 1
ATOM 612 N N . ILE A 1 75 ? 1.533 -1.314 -3.175 1.00 92.38 75 ILE A N 1
ATOM 613 C CA . ILE A 1 75 ? 1.893 -2.051 -4.388 1.00 92.38 75 ILE A CA 1
ATOM 614 C C . ILE A 1 75 ? 2.170 -1.038 -5.502 1.00 92.38 75 ILE A C 1
ATOM 616 O O . ILE A 1 75 ? 1.402 -0.109 -5.745 1.00 92.38 75 ILE A O 1
ATOM 620 N N . SER A 1 76 ? 3.316 -1.178 -6.166 1.00 89.75 76 SER A N 1
ATOM 621 C CA . SER A 1 76 ? 3.716 -0.332 -7.293 1.00 89.75 76 SER A CA 1
ATOM 622 C C . SER A 1 76 ? 4.236 -1.205 -8.416 1.00 89.75 76 SER A C 1
ATOM 624 O O . SER A 1 76 ? 5.268 -1.856 -8.236 1.00 89.75 76 SER A O 1
ATOM 626 N N . THR A 1 77 ? 3.546 -1.206 -9.553 1.00 85.81 77 THR A N 1
ATOM 627 C CA . THR A 1 77 ? 3.804 -2.156 -10.640 1.00 85.81 77 THR A CA 1
ATOM 628 C C . THR A 1 77 ? 3.876 -1.478 -12.001 1.00 85.81 77 THR A C 1
ATOM 630 O O . THR A 1 77 ? 3.209 -0.480 -12.275 1.00 85.81 77 THR A O 1
ATOM 633 N N . PHE A 1 78 ? 4.736 -2.034 -12.851 1.00 83.81 78 PHE A N 1
ATOM 634 C CA . PHE A 1 78 ? 4.822 -1.712 -14.269 1.00 83.81 78 PHE A CA 1
ATOM 635 C C . PHE A 1 78 ? 3.899 -2.685 -15.003 1.00 83.81 78 PHE A C 1
ATOM 637 O O . PHE A 1 78 ? 4.309 -3.786 -15.358 1.00 83.81 78 PHE A O 1
ATOM 644 N N . ASN A 1 79 ? 2.621 -2.347 -15.108 1.00 78.25 79 ASN A N 1
ATOM 645 C CA . ASN A 1 79 ? 1.634 -3.190 -15.772 1.00 78.25 79 ASN A CA 1
ATOM 646 C C . ASN A 1 79 ? 0.389 -2.368 -16.108 1.00 78.25 79 ASN A C 1
ATOM 648 O O . ASN A 1 79 ? 0.181 -1.292 -15.542 1.00 78.25 79 ASN A O 1
ATOM 652 N N . MET A 1 80 ? -0.471 -2.900 -16.973 1.00 81.56 80 MET A N 1
ATOM 653 C CA . MET A 1 80 ? -1.798 -2.326 -17.173 1.00 81.56 80 MET A C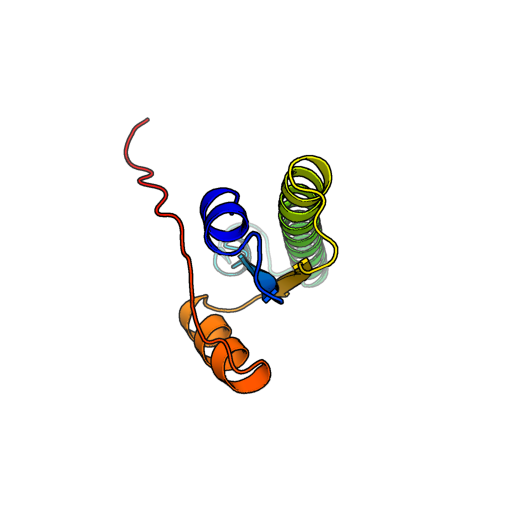A 1
ATOM 654 C C . MET A 1 80 ? -2.628 -2.498 -15.901 1.00 81.56 80 MET A C 1
ATOM 656 O O . MET A 1 80 ? -2.711 -3.597 -15.347 1.00 81.56 80 MET A O 1
ATOM 660 N N . LEU A 1 81 ? -3.310 -1.429 -15.484 1.00 84.88 81 LEU A N 1
ATOM 661 C CA . LEU A 1 81 ? -4.156 -1.416 -14.287 1.00 84.88 81 LEU A CA 1
ATOM 662 C C . LEU A 1 81 ? -5.168 -2.566 -14.266 1.00 84.88 81 LEU A C 1
ATOM 664 O O . LEU A 1 81 ? -5.327 -3.228 -13.248 1.00 84.88 81 LEU A O 1
ATOM 668 N N . SER A 1 82 ? -5.833 -2.829 -15.392 1.00 86.38 82 SER A N 1
ATOM 669 C CA . SER A 1 82 ? -6.841 -3.888 -15.500 1.00 86.38 82 SER A CA 1
ATOM 670 C C . SER A 1 82 ? -6.252 -5.287 -15.308 1.00 86.38 82 SER A C 1
ATOM 672 O O . SER A 1 82 ? -6.882 -6.134 -14.678 1.00 86.38 82 SER A O 1
ATOM 674 N N . ILE A 1 83 ? -5.052 -5.540 -15.830 1.00 87.00 83 ILE A N 1
ATOM 675 C CA . ILE A 1 83 ? -4.363 -6.825 -15.674 1.00 87.00 83 ILE A CA 1
ATOM 676 C C . ILE A 1 83 ? -3.941 -6.995 -14.219 1.00 87.00 83 ILE A C 1
ATOM 678 O O . ILE A 1 83 ? -4.246 -8.018 -13.608 1.00 87.00 83 ILE A O 1
ATOM 682 N N . GLU A 1 84 ? -3.304 -5.968 -13.662 1.00 89.50 84 GLU A N 1
ATOM 683 C CA . GLU A 1 84 ? -2.789 -6.002 -12.300 1.00 89.50 84 GLU A CA 1
ATOM 684 C C . GLU A 1 84 ? -3.909 -6.175 -11.274 1.00 89.50 84 GLU A C 1
ATOM 686 O O . GLU A 1 84 ? -3.829 -7.038 -10.409 1.00 89.50 84 GLU A O 1
ATOM 691 N N . VAL A 1 85 ? -5.003 -5.420 -11.404 1.00 89.81 85 VAL A N 1
ATOM 692 C CA . VAL A 1 85 ? -6.167 -5.551 -10.519 1.00 89.81 85 VAL A CA 1
ATOM 693 C C . VAL A 1 85 ? -6.714 -6.978 -10.551 1.00 89.81 85 VAL A C 1
ATOM 695 O O . VAL A 1 85 ? -6.951 -7.559 -9.497 1.00 89.81 85 VAL A O 1
ATOM 698 N N . ASN A 1 86 ? -6.865 -7.578 -11.735 1.00 91.19 86 ASN A N 1
ATOM 699 C CA . ASN A 1 86 ? -7.361 -8.952 -11.851 1.00 91.19 86 ASN A CA 1
ATOM 700 C C . ASN A 1 86 ? -6.421 -9.990 -11.222 1.00 91.19 86 ASN A C 1
ATOM 702 O O . ASN A 1 86 ? -6.895 -11.019 -10.742 1.00 91.19 86 ASN A O 1
ATOM 706 N N . GLN A 1 87 ? -5.109 -9.757 -11.252 1.00 92.06 87 GLN A N 1
ATOM 707 C CA . GLN A 1 87 ? -4.138 -10.620 -10.579 1.00 92.06 87 GLN A CA 1
ATOM 708 C C . GLN A 1 87 ? -4.221 -10.451 -9.063 1.00 92.06 87 GLN A C 1
ATOM 710 O O . GLN A 1 87 ? -4.407 -11.432 -8.353 1.00 92.06 87 GLN A O 1
ATOM 715 N N . LEU A 1 88 ? -4.214 -9.213 -8.570 1.00 92.00 88 LEU A N 1
ATOM 716 C CA . LEU A 1 88 ? -4.281 -8.924 -7.139 1.00 92.00 88 LEU A CA 1
ATOM 717 C C . LEU A 1 88 ? -5.570 -9.421 -6.488 1.00 92.00 88 LEU A C 1
ATOM 719 O O . LEU A 1 88 ? -5.523 -9.924 -5.370 1.00 92.00 88 LEU A O 1
ATOM 723 N N . VAL A 1 89 ? -6.705 -9.328 -7.190 1.00 92.81 89 VAL A N 1
ATOM 724 C CA . VAL A 1 89 ? -7.977 -9.893 -6.718 1.00 92.81 89 VAL A CA 1
ATOM 725 C C . VAL A 1 89 ? -7.857 -11.392 -6.471 1.00 92.81 89 VAL A C 1
ATOM 727 O O . VAL A 1 89 ? -8.370 -11.876 -5.470 1.00 92.81 89 VAL A O 1
ATOM 730 N N . LYS A 1 90 ? -7.150 -12.121 -7.341 1.00 92.69 90 LYS A N 1
ATOM 731 C CA . LYS A 1 90 ? -6.947 -13.569 -7.193 1.00 92.69 90 LYS A CA 1
ATOM 732 C C . LYS A 1 90 ? -5.918 -13.905 -6.119 1.00 92.69 90 LYS A C 1
ATOM 734 O O . LYS A 1 90 ? -6.137 -14.834 -5.352 1.00 92.69 90 LYS A O 1
ATOM 739 N N . ASP A 1 91 ? -4.813 -13.168 -6.075 1.00 93.94 91 ASP A N 1
ATOM 740 C CA . ASP A 1 91 ? -3.676 -13.482 -5.204 1.00 93.94 91 ASP A CA 1
ATOM 741 C C . ASP A 1 91 ? -3.948 -13.142 -3.733 1.00 93.94 91 ASP A C 1
ATOM 743 O O . ASP A 1 91 ? -3.434 -13.810 -2.835 1.00 93.94 91 ASP A O 1
ATOM 747 N N . TYR A 1 92 ? -4.751 -12.103 -3.484 1.00 91.75 92 TYR A N 1
ATOM 748 C CA . TYR A 1 92 ? -5.034 -11.590 -2.142 1.00 91.75 92 TYR A CA 1
ATOM 749 C C . TYR A 1 92 ? -6.499 -11.717 -1.719 1.00 91.75 92 TYR A C 1
ATOM 751 O O . TYR A 1 92 ? -6.837 -11.206 -0.654 1.00 91.75 92 TYR A O 1
ATOM 759 N N . ASP A 1 93 ? -7.334 -12.383 -2.525 1.00 90.88 93 ASP A N 1
ATOM 760 C CA . ASP A 1 93 ? -8.775 -12.561 -2.288 1.00 90.88 93 ASP A CA 1
ATOM 761 C C . ASP A 1 93 ? -9.480 -11.224 -1.989 1.00 90.88 93 ASP A C 1
ATOM 763 O O . ASP A 1 93 ? -10.097 -11.019 -0.947 1.00 90.88 93 ASP A O 1
ATOM 767 N N . ILE A 1 94 ? -9.295 -10.245 -2.883 1.00 91.38 94 ILE A N 1
ATOM 768 C CA . ILE A 1 94 ? -9.800 -8.881 -2.669 1.00 91.38 94 ILE A CA 1
ATOM 769 C C . ILE A 1 94 ? -11.324 -8.856 -2.805 1.00 91.38 94 ILE A C 1
ATOM 771 O O . ILE A 1 94 ? -11.866 -9.017 -3.898 1.00 91.38 94 ILE A O 1
ATOM 775 N N . GLU A 1 95 ? -12.000 -8.553 -1.700 1.00 88.94 95 GLU A N 1
ATOM 776 C CA . GLU A 1 95 ? -13.465 -8.514 -1.607 1.00 88.94 95 GLU A CA 1
ATOM 777 C C . GLU A 1 95 ? -14.072 -7.217 -2.166 1.00 88.94 95 GLU A C 1
ATOM 779 O O . GLU A 1 95 ? -15.210 -7.201 -2.639 1.00 88.94 95 GLU A O 1
ATOM 784 N N . LEU A 1 96 ? -13.319 -6.112 -2.118 1.00 90.94 96 LEU A N 1
ATOM 785 C CA . LEU A 1 96 ? -13.787 -4.801 -2.556 1.00 90.94 96 LEU A CA 1
ATOM 786 C C . LEU A 1 96 ? -12.665 -3.968 -3.177 1.00 90.94 96 LEU A C 1
ATOM 788 O O . LEU A 1 96 ? -11.600 -3.770 -2.594 1.00 90.94 96 LEU A O 1
ATOM 792 N N . ILE A 1 97 ? -12.959 -3.393 -4.342 1.00 90.75 97 ILE A N 1
ATOM 793 C CA . ILE A 1 97 ? -12.096 -2.425 -5.016 1.00 90.75 97 ILE A CA 1
ATOM 794 C C . ILE A 1 97 ? -12.735 -1.046 -4.883 1.00 90.75 97 ILE A C 1
ATOM 796 O O . ILE A 1 97 ? -13.844 -0.817 -5.363 1.00 90.75 97 ILE A O 1
ATOM 800 N N . ILE A 1 98 ? -12.012 -0.110 -4.269 1.00 88.56 98 ILE A N 1
ATOM 801 C CA . ILE A 1 98 ? -12.412 1.298 -4.196 1.00 88.56 98 ILE A CA 1
ATOM 802 C C . ILE A 1 98 ? -11.455 2.102 -5.067 1.00 88.56 98 ILE A C 1
ATOM 804 O O . ILE A 1 98 ? -10.283 2.269 -4.733 1.00 88.56 98 ILE A O 1
ATOM 808 N N . MET A 1 99 ? -11.969 2.619 -6.178 1.00 87.12 99 MET A N 1
ATOM 809 C CA . MET A 1 99 ? -11.235 3.496 -7.082 1.00 87.12 99 MET A CA 1
ATOM 810 C C . MET A 1 99 ? -11.826 4.899 -7.000 1.00 87.12 99 MET A C 1
ATOM 812 O O . MET A 1 99 ? -13.039 5.068 -7.078 1.00 87.12 99 MET A O 1
ATOM 816 N N . GLY A 1 100 ? -10.969 5.901 -6.817 1.00 77.12 100 GLY A N 1
ATOM 817 C CA . GLY A 1 100 ? -11.381 7.288 -6.997 1.00 77.12 100 GLY A CA 1
ATOM 818 C C . GLY A 1 100 ? -11.385 7.625 -8.481 1.00 77.12 100 GLY A C 1
ATOM 819 O O . GLY A 1 100 ? -10.443 7.276 -9.192 1.00 77.12 100 GLY A O 1
ATOM 820 N N . ASP A 1 101 ? -12.406 8.328 -8.945 1.00 63.56 101 ASP A N 1
ATOM 821 C CA . ASP A 1 101 ? -12.359 9.005 -10.225 1.00 63.56 101 ASP A CA 1
ATOM 822 C C . ASP A 1 101 ? -11.564 10.306 -10.066 1.00 63.56 101 ASP A C 1
ATOM 824 O O . ASP A 1 101 ? -11.800 11.130 -9.183 1.00 63.56 101 ASP A O 1
ATOM 828 N N . LYS A 1 102 ? -10.572 10.505 -10.931 1.00 51.16 102 LYS A N 1
ATOM 829 C CA . LYS A 1 102 ? -10.076 11.849 -11.200 1.00 51.16 102 LYS A CA 1
ATOM 830 C C . LYS A 1 102 ? -10.673 12.260 -12.531 1.00 51.16 102 LYS A C 1
ATOM 832 O O . LYS A 1 102 ? -10.181 11.855 -13.580 1.00 51.16 102 LYS A O 1
ATOM 837 N N . TRP A 1 103 ? -11.736 13.059 -12.491 1.00 39.69 103 TRP A N 1
ATOM 838 C CA . TRP A 1 103 ? -12.198 13.782 -13.670 1.00 39.69 1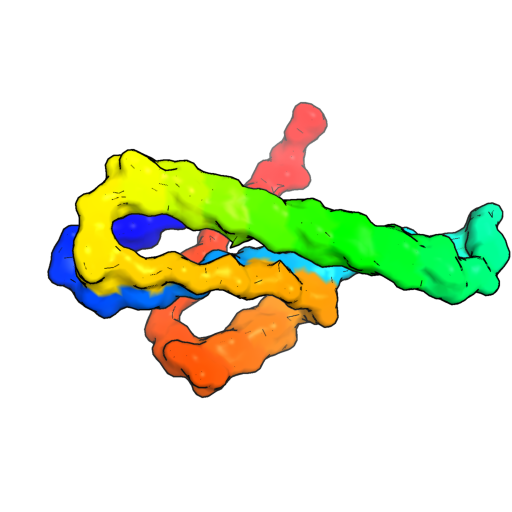03 TRP A CA 1
ATOM 839 C C . TRP A 1 103 ? -11.160 14.856 -14.013 1.00 39.69 103 TRP A C 1
ATOM 841 O O . TRP A 1 103 ? -11.239 15.999 -13.574 1.00 39.69 103 TRP A O 1
ATOM 851 N N . SER A 1 104 ? -10.124 14.474 -14.758 1.00 48.81 104 SER A N 1
ATOM 852 C CA . SER A 1 104 ? -9.142 15.401 -15.317 1.00 48.81 104 SER A CA 1
ATOM 853 C C . SER A 1 104 ? -9.603 15.884 -16.692 1.00 48.81 104 SER A C 1
ATOM 855 O O . SER A 1 104 ? -8.934 15.671 -17.697 1.00 48.81 104 SER A O 1
ATOM 857 N N . TYR A 1 105 ? -10.761 16.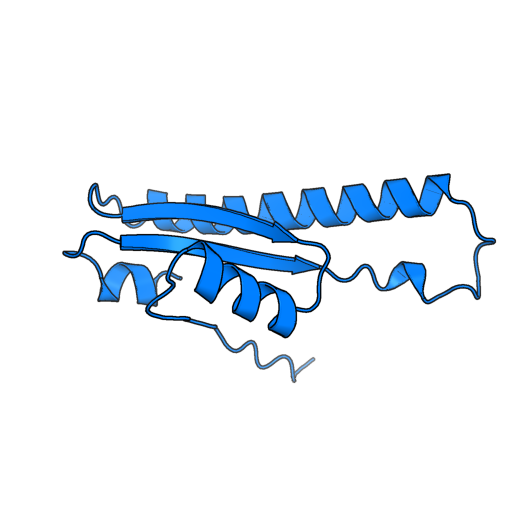538 -16.731 1.00 54.31 105 TYR A N 1
ATOM 858 C CA . TYR A 1 105 ? -11.033 17.579 -17.714 1.00 54.31 105 TYR A CA 1
ATOM 859 C C . TYR A 1 105 ? -11.322 18.841 -16.917 1.00 54.31 105 TYR A C 1
ATOM 861 O O . TYR A 1 105 ? -12.410 18.977 -16.372 1.00 54.31 105 TYR A O 1
ATOM 869 N N . TRP A 1 106 ? -10.304 19.684 -16.761 1.00 37.94 106 TRP A N 1
ATOM 870 C CA . TRP A 1 106 ? -10.316 21.124 -17.029 1.00 37.94 106 TRP A CA 1
ATOM 871 C C . TRP A 1 106 ? -8.955 21.707 -16.613 1.00 37.94 106 TRP A C 1
ATOM 873 O O . TRP A 1 106 ? -8.501 21.489 -15.492 1.00 37.94 106 TRP A O 1
ATOM 883 N N . SER A 1 107 ? -8.334 22.339 -17.618 1.00 44.09 107 SER A N 1
ATOM 884 C CA . SER A 1 107 ? -7.247 23.338 -17.649 1.00 44.09 107 SER A CA 1
ATOM 885 C C . SER A 1 107 ? -6.493 23.672 -16.363 1.00 44.09 107 SER A C 1
ATOM 887 O O . SER A 1 107 ? -7.140 24.227 -15.445 1.00 44.09 107 SER A O 1
#

Foldseek 3Di:
DLVVCVVQVPAQDEDEQEDEDAQPVVVCCDDDHPDVVVVVVSVVVRQVVQQVVQVVVVCVNCVVRPGPSYHYHYYYYHDPPVVVVVVCCVVVVDPDDDDDDDPPPDD

Secondary structure (DSSP, 8-state):
-HHHHHHTTTS-EEEEEEEE---GGGT-TTSS---HHHHHHHHHHHHHHHHHHHHHHHHHHHHHS--TTEEEEEEEESS-HHHHHHHHHHHHT--------------

Organism: Nonlabens ulvanivorans (NCBI:txid906888)

pLDDT: mean 81.17, std 15.52, range [37.94, 94.38]

InterPro domains:
  IPR014729 Rossmann-like alpha/beta/alpha sandwich fold [G3DSA:3.40.50.620] (1-105)